Protein AF-Q4TDZ8-F1 (afdb_monomer)

Nearest PDB structures (foldseek):
  7b93-assembly1_C  TM=2.839E-01  e=2.244E+00  Mus musculus
  8e73-assembly1_S3  TM=3.172E-01  e=2.401E+00  Vigna radiata
  8esw-assembly1_S3  TM=2.906E-01  e=2.401E+00  Drosophila melanogaster
  7ard-assembly1_C  TM=3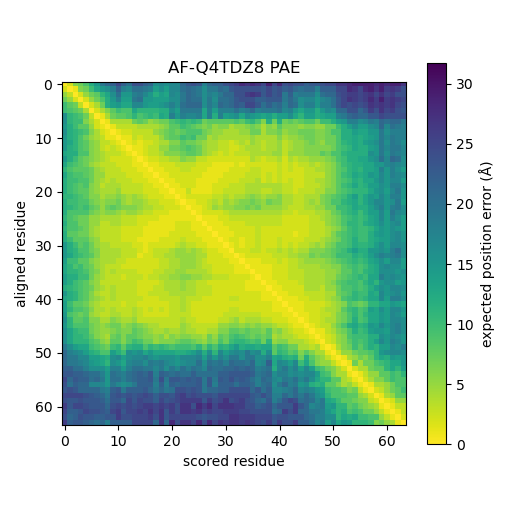.097E-01  e=2.401E+00  Polytomella sp. Pringsheim 198.80
  7zd6-assembly1_5  TM=2.834E-01  e=5.379E+00  Ovis aries

Organism: Tetraodon nigroviridis (NCBI:txid99883)

Mean predicted aligned error: 9.86 Å

InterPro domains:
  IPR013783 Immunoglobulin-like fold [G3DSA:2.60.40.10] (1-63)
  IPR036179 Immunoglobulin-like domain superfamily [SSF48726] (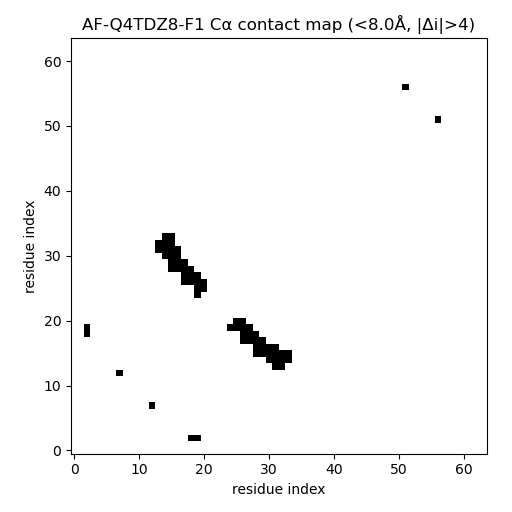5-47)
  IPR050199 Immunoglobulin Heavy Variable [PTHR23266] (5-55)

Sequence (64 aa):
EKKRSGAYKASLQNKFSISLDSSSNTVTLNGVNVQPEDTAVYYCARETQQHKPSAELNKNPSEF

Solvent-accessible surface area (backbone atoms only — not comparable to full-atom values): 4633 Å² total; per-residue (Å²): 134,87,81,78,77,66,90,65,63,73,86,43,62,75,25,43,48,78,51,74,43,78,91,75,72,43,73,48,80,44,77,75,58,74,51,82,89,69,71,72,90,84,80,92,71,96,65,90,83,78,85,69,54,77,82,56,73,75,50,62,79,87,81,110

Structure (mmCIF, N/CA/C/O backbone):
data_AF-Q4TDZ8-F1
#
_entry.id   AF-Q4TDZ8-F1
#
loop_
_atom_site.group_PDB
_atom_site.id
_atom_site.type_symbol
_atom_site.label_atom_id
_atom_site.label_alt_id
_atom_site.label_comp_id
_atom_site.label_asym_id
_atom_site.label_entity_id
_atom_site.label_seq_id
_atom_site.pdbx_PDB_ins_code
_atom_site.Cartn_x
_atom_site.Cartn_y
_atom_site.Cartn_z
_atom_site.occupancy
_atom_site.B_iso_or_equiv
_atom_site.auth_seq_id
_atom_site.auth_comp_id
_atom_site.auth_asym_id
_atom_site.auth_atom_id
_atom_site.pdbx_PDB_model_num
ATOM 1 N N . GLU A 1 1 ? 16.082 10.258 2.816 1.00 42.44 1 GLU A N 1
ATOM 2 C CA . GLU A 1 1 ? 14.847 9.627 2.295 1.00 42.44 1 GLU A CA 1
ATOM 3 C C . GLU A 1 1 ? 14.082 10.614 1.417 1.00 42.44 1 GLU A C 1
ATOM 5 O O . GLU A 1 1 ? 13.820 11.729 1.850 1.00 42.44 1 GLU A O 1
ATOM 10 N N . LYS A 1 2 ? 13.777 10.273 0.158 1.00 39.66 2 LYS A N 1
ATOM 11 C CA . LYS A 1 2 ? 13.080 11.183 -0.767 1.00 39.66 2 LYS A CA 1
ATOM 12 C C . LYS A 1 2 ? 11.575 10.911 -0.704 1.00 39.66 2 LYS A C 1
ATOM 14 O O . LYS A 1 2 ? 11.062 10.088 -1.454 1.00 39.66 2 LYS A O 1
ATOM 19 N N . LYS A 1 3 ? 10.865 11.599 0.197 1.00 47.69 3 LYS A N 1
ATOM 20 C CA . LYS A 1 3 ? 9.395 11.571 0.273 1.00 47.69 3 LYS A CA 1
ATOM 21 C C . LYS A 1 3 ? 8.849 12.258 -0.982 1.00 47.69 3 LYS A C 1
ATOM 23 O O . LYS A 1 3 ? 8.776 13.482 -1.041 1.00 47.69 3 LYS A O 1
ATOM 28 N N . ARG A 1 4 ? 8.544 11.496 -2.036 1.00 55.19 4 ARG A N 1
ATOM 29 C CA . ARG A 1 4 ? 7.901 12.041 -3.238 1.00 55.19 4 ARG A CA 1
ATOM 30 C C . ARG A 1 4 ? 6.462 12.377 -2.851 1.00 55.19 4 ARG A C 1
ATOM 32 O O . ARG A 1 4 ? 5.577 11.535 -2.923 1.00 55.19 4 ARG A O 1
ATOM 39 N N . SER A 1 5 ? 6.242 13.601 -2.382 1.00 52.78 5 SER A N 1
ATOM 40 C CA . SER A 1 5 ? 4.914 14.180 -2.227 1.00 52.78 5 SER A CA 1
ATOM 41 C C . SER A 1 5 ? 4.338 14.423 -3.622 1.00 52.78 5 SER A C 1
ATOM 43 O O . SER A 1 5 ? 4.289 15.553 -4.101 1.00 52.78 5 SER A O 1
ATOM 45 N N . GLY A 1 6 ? 3.937 13.356 -4.319 1.00 57.00 6 GLY A N 1
ATOM 46 C CA . GLY A 1 6 ? 2.863 13.513 -5.292 1.00 57.00 6 GLY A CA 1
ATOM 47 C C . GLY A 1 6 ? 1.705 14.137 -4.522 1.00 57.00 6 GLY A C 1
ATOM 48 O O . GLY A 1 6 ? 1.401 13.667 -3.428 1.00 57.00 6 GLY A O 1
ATOM 49 N N . ALA A 1 7 ? 1.159 15.255 -4.993 1.00 61.75 7 ALA A N 1
ATOM 50 C CA . ALA A 1 7 ? 0.091 15.956 -4.294 1.00 61.75 7 ALA A CA 1
ATOM 51 C C . ALA A 1 7 ? -1.159 15.060 -4.251 1.00 61.75 7 ALA A C 1
ATOM 53 O O . ALA A 1 7 ? -1.991 15.087 -5.151 1.00 61.75 7 ALA A O 1
ATOM 54 N N . TYR A 1 8 ? -1.263 14.207 -3.233 1.00 71.50 8 TYR A N 1
ATOM 55 C CA . TYR A 1 8 ? -2.478 13.460 -2.950 1.00 71.50 8 TYR A CA 1
ATOM 56 C C . TYR A 1 8 ? -3.434 14.372 -2.185 1.00 71.50 8 TYR A C 1
ATOM 58 O O . TYR A 1 8 ? -3.010 15.263 -1.440 1.00 71.50 8 TYR A O 1
ATOM 66 N N . LYS A 1 9 ? -4.737 14.190 -2.423 1.00 79.31 9 LYS A N 1
ATOM 67 C CA . LYS A 1 9 ? -5.787 15.061 -1.884 1.00 79.31 9 LYS A CA 1
ATOM 68 C C . LYS A 1 9 ? -5.586 15.302 -0.387 1.00 79.31 9 LYS A C 1
ATOM 70 O O . LYS A 1 9 ? -5.489 14.349 0.382 1.00 79.31 9 LYS A O 1
ATOM 75 N N . ALA A 1 10 ? -5.601 16.572 0.022 1.00 80.12 10 ALA A N 1
ATOM 76 C CA . ALA A 1 10 ? -5.428 16.968 1.421 1.00 80.12 10 ALA A CA 1
ATOM 77 C C . ALA A 1 10 ? -6.430 16.274 2.361 1.00 80.12 10 ALA A C 1
ATOM 79 O O . ALA A 1 10 ? -6.068 15.883 3.465 1.00 80.12 10 ALA A O 1
ATOM 80 N N . SER A 1 11 ? -7.654 16.012 1.886 1.00 81.94 11 SER A N 1
ATOM 81 C CA . SER A 1 11 ? -8.683 15.271 2.629 1.00 81.94 11 SER A CA 1
ATOM 82 C C . SER A 1 11 ? -8.266 13.851 3.039 1.00 81.94 11 SER A C 1
ATOM 84 O O . SER A 1 11 ? -8.837 13.296 3.972 1.00 81.94 11 SER A O 1
ATOM 86 N N . LEU A 1 12 ? -7.286 13.253 2.353 1.00 84.25 12 LEU A N 1
ATOM 87 C CA . LEU A 1 12 ? -6.797 11.899 2.623 1.00 84.25 12 LEU A CA 1
ATOM 88 C C . LEU A 1 12 ? -5.593 11.872 3.572 1.00 84.25 12 LEU A C 1
ATOM 90 O O . LEU A 1 12 ? -5.289 10.813 4.113 1.00 84.25 12 LEU A O 1
ATOM 94 N N . GLN A 1 13 ? -4.937 13.012 3.821 1.00 82.88 13 GLN A N 1
ATOM 95 C CA . GLN A 1 13 ? -3.728 13.084 4.657 1.00 82.88 13 GLN A CA 1
ATOM 96 C C . GLN A 1 13 ? -3.965 12.666 6.113 1.00 82.88 13 GLN A C 1
ATOM 98 O O . GLN A 1 13 ? -3.056 12.144 6.747 1.00 82.88 13 GLN A O 1
ATOM 103 N N . ASN A 1 14 ? -5.180 12.848 6.638 1.00 86.50 14 ASN A N 1
ATOM 104 C CA . ASN A 1 14 ? -5.541 12.403 7.990 1.00 86.50 14 ASN A CA 1
ATOM 105 C C . ASN A 1 14 ? -5.950 10.916 8.054 1.00 86.50 14 ASN A C 1
ATOM 107 O O . ASN A 1 14 ? -6.071 10.340 9.130 1.00 86.50 14 ASN A O 1
ATOM 111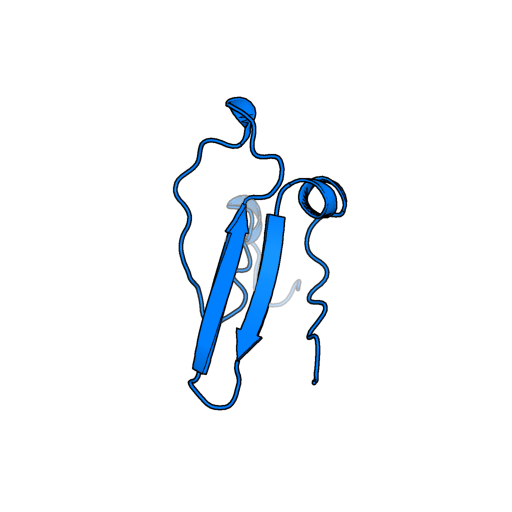 N N . LYS A 1 15 ? -6.218 10.291 6.905 1.00 90.69 15 LYS A N 1
ATOM 112 C CA . LYS A 1 15 ? -6.781 8.936 6.827 1.00 90.69 15 LYS A CA 1
ATOM 113 C C . LYS A 1 15 ? -5.724 7.906 6.454 1.00 90.69 15 LYS A C 1
ATOM 115 O O . LYS A 1 15 ? -5.738 6.806 7.001 1.00 90.69 15 LYS A O 1
ATOM 120 N N . PHE A 1 16 ? -4.795 8.275 5.573 1.00 90.81 16 PHE A N 1
ATOM 121 C CA . PHE A 1 16 ? -3.783 7.380 5.024 1.00 90.81 16 PHE A CA 1
ATOM 122 C C . PHE A 1 16 ? -2.386 8.001 5.062 1.00 90.81 16 PHE A C 1
ATOM 124 O O . PHE A 1 16 ? -2.212 9.199 4.842 1.00 90.81 16 PHE A O 1
ATOM 131 N N . SER A 1 17 ? -1.379 7.155 5.259 1.00 89.31 17 SER A N 1
ATOM 132 C CA . SER A 1 17 ? 0.035 7.480 5.077 1.00 89.31 17 SER A CA 1
ATOM 133 C C . SER A 1 17 ? 0.627 6.592 3.986 1.00 89.31 17 SER A C 1
ATOM 135 O O . SER A 1 17 ? 0.308 5.407 3.914 1.00 89.31 17 SER A O 1
ATOM 137 N N . ILE A 1 18 ? 1.483 7.157 3.133 1.00 88.38 18 ILE A N 1
ATOM 138 C CA . ILE A 1 18 ? 2.145 6.436 2.038 1.00 88.38 18 ILE A CA 1
ATOM 139 C C . ILE A 1 18 ? 3.656 6.567 2.197 1.00 88.38 18 ILE A C 1
ATOM 141 O O . ILE A 1 18 ? 4.177 7.680 2.334 1.00 88.38 18 ILE A O 1
ATOM 145 N N . SER A 1 19 ? 4.358 5.439 2.122 1.00 88.56 19 SER A N 1
ATOM 146 C CA . SER A 1 19 ? 5.816 5.378 2.047 1.00 88.56 19 SER A CA 1
ATOM 147 C C . SER A 1 19 ? 6.272 4.560 0.838 1.00 88.56 19 SER A C 1
ATOM 149 O O . SER A 1 19 ? 5.603 3.628 0.394 1.00 88.56 19 SER A O 1
ATOM 151 N N . LEU A 1 20 ? 7.417 4.956 0.281 1.00 89.06 20 LEU A N 1
ATOM 152 C CA . LEU A 1 20 ? 8.098 4.269 -0.811 1.00 89.06 20 LEU A CA 1
ATOM 153 C C . LEU A 1 20 ? 9.492 3.895 -0.321 1.00 89.06 20 LEU A C 1
ATOM 155 O O . LEU A 1 20 ? 10.295 4.782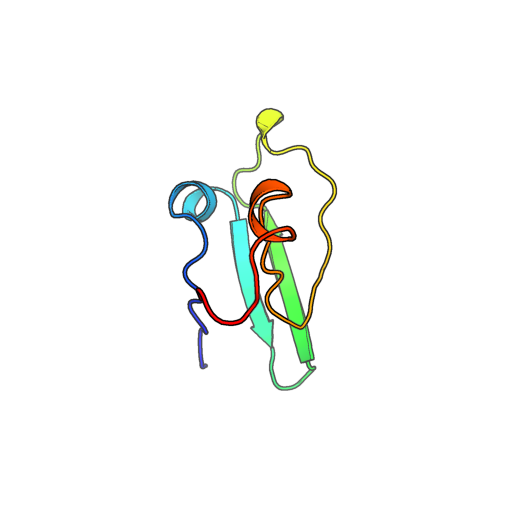 -0.023 1.00 89.06 20 LEU A O 1
ATOM 159 N N . ASP A 1 21 ? 9.776 2.601 -0.280 1.00 91.56 21 ASP A N 1
ATOM 160 C CA . ASP A 1 21 ? 11.126 2.091 -0.110 1.00 91.56 21 ASP A CA 1
ATOM 161 C C . ASP A 1 21 ? 11.742 1.837 -1.490 1.00 91.56 21 ASP A C 1
ATOM 163 O O . ASP A 1 21 ? 11.448 0.851 -2.167 1.00 91.56 21 ASP A O 1
ATOM 167 N N . SER A 1 22 ? 12.613 2.753 -1.917 1.00 88.12 22 SER A N 1
ATOM 168 C CA . SER A 1 22 ? 13.308 2.655 -3.202 1.00 88.12 22 SER A CA 1
ATOM 169 C C . SER A 1 22 ? 14.346 1.534 -3.252 1.00 88.12 22 SER A C 1
ATOM 171 O O . SER A 1 22 ? 14.766 1.173 -4.345 1.00 88.12 22 SER A O 1
ATOM 173 N N . SER A 1 23 ? 14.791 1.009 -2.105 1.00 93.81 23 SER A N 1
ATOM 174 C CA . SER A 1 23 ? 15.771 -0.083 -2.073 1.00 93.81 23 SER A CA 1
ATOM 175 C C . SER A 1 23 ? 15.139 -1.422 -2.456 1.00 93.81 23 SER A C 1
ATOM 177 O O . SER A 1 23 ? 15.753 -2.214 -3.166 1.00 93.81 23 SER A O 1
ATOM 179 N N . SER A 1 24 ? 13.882 -1.632 -2.055 1.00 93.00 24 SER A N 1
ATOM 180 C CA . SER A 1 24 ? 13.105 -2.842 -2.339 1.00 93.00 24 SER A CA 1
ATOM 181 C C . SER A 1 24 ? 12.040 -2.655 -3.425 1.00 93.00 24 SER A C 1
ATOM 183 O O . SER A 1 24 ? 11.359 -3.612 -3.782 1.00 93.00 24 SER A O 1
ATOM 185 N N . ASN A 1 25 ? 11.887 -1.441 -3.968 1.00 89.31 25 ASN A N 1
ATOM 186 C CA . ASN A 1 25 ? 10.790 -1.055 -4.867 1.00 89.31 25 ASN A CA 1
ATOM 187 C C . ASN A 1 25 ? 9.394 -1.321 -4.273 1.00 89.31 25 ASN A C 1
ATOM 189 O O . ASN A 1 25 ? 8.440 -1.595 -5.003 1.00 89.31 25 ASN A O 1
ATOM 193 N N . THR A 1 26 ? 9.270 -1.216 -2.949 1.00 90.88 26 THR A N 1
ATOM 194 C CA . THR A 1 26 ? 8.026 -1.485 -2.222 1.00 90.88 26 THR A CA 1
ATOM 195 C C . THR A 1 26 ? 7.292 -0.188 -1.915 1.00 90.88 26 THR A C 1
ATOM 197 O O . THR A 1 26 ? 7.883 0.779 -1.431 1.00 90.88 26 THR A O 1
ATOM 200 N N . VAL A 1 27 ? 5.982 -0.178 -2.157 1.00 90.75 27 VAL A N 1
ATOM 201 C CA . VAL A 1 27 ? 5.081 0.894 -1.724 1.00 90.75 27 VAL A CA 1
ATOM 202 C C . VAL A 1 27 ? 4.197 0.368 -0.604 1.00 90.75 27 VAL A C 1
ATOM 204 O O . VAL A 1 27 ? 3.546 -0.662 -0.762 1.00 90.75 27 VAL A O 1
ATOM 207 N N . THR A 1 28 ? 4.134 1.115 0.495 1.00 91.62 28 THR A N 1
ATOM 208 C CA . THR A 1 28 ? 3.274 0.804 1.637 1.00 91.62 28 THR A CA 1
ATOM 209 C C . THR A 1 28 ? 2.214 1.887 1.782 1.00 91.62 28 THR A C 1
ATOM 211 O O . THR A 1 28 ? 2.534 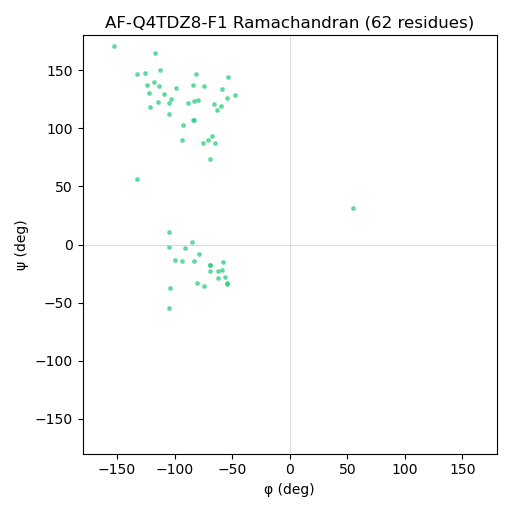3.068 1.931 1.00 91.62 28 THR A O 1
ATOM 214 N N . LEU A 1 29 ? 0.945 1.477 1.754 1.00 91.62 29 LEU A N 1
ATOM 215 C CA . LEU A 1 29 ? -0.212 2.311 2.076 1.00 91.62 29 LEU A CA 1
ATOM 216 C C . LEU A 1 29 ? -0.722 1.906 3.460 1.00 91.62 29 LEU A C 1
ATOM 218 O O . LEU A 1 29 ? -1.232 0.803 3.634 1.00 91.62 29 LEU A O 1
ATOM 222 N N . ASN A 1 30 ? -0.584 2.794 4.440 1.00 92.06 30 ASN A N 1
ATOM 223 C CA . ASN A 1 30 ? -1.022 2.557 5.809 1.00 92.06 30 ASN A CA 1
ATOM 224 C C . ASN A 1 30 ? -2.313 3.332 6.102 1.00 92.06 30 ASN A C 1
ATOM 226 O O . ASN A 1 30 ? -2.332 4.560 5.996 1.00 92.06 30 ASN A O 1
ATOM 230 N N . GLY A 1 31 ? -3.378 2.629 6.491 1.00 92.25 31 GLY A N 1
ATOM 231 C CA . GLY A 1 31 ? -4.606 3.2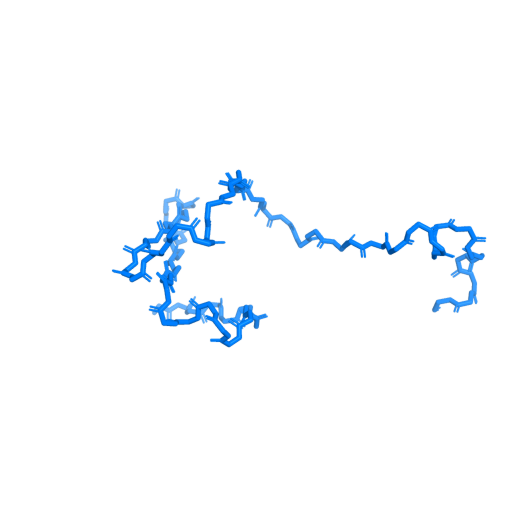40 7.003 1.00 92.25 31 GLY A CA 1
ATOM 232 C C . GLY A 1 31 ? -4.433 3.642 8.467 1.00 92.25 31 GLY A C 1
ATOM 233 O O . GLY A 1 31 ? -4.069 2.808 9.289 1.00 92.25 31 GLY A O 1
ATOM 234 N N . VAL A 1 32 ? -4.659 4.916 8.791 1.00 91.00 32 VAL A N 1
ATOM 235 C CA . VAL A 1 32 ? -4.503 5.462 10.151 1.00 91.00 32 VAL A CA 1
ATOM 236 C C . VAL A 1 32 ? -5.865 5.685 10.803 1.00 91.00 32 VAL A C 1
ATOM 238 O O . VAL A 1 32 ? -6.125 5.156 11.876 1.00 91.00 32 VAL A O 1
ATOM 241 N N . ASN A 1 33 ? -6.746 6.440 10.143 1.00 90.81 33 ASN A N 1
ATOM 242 C CA . ASN A 1 33 ? -8.077 6.789 10.652 1.00 90.81 33 ASN A CA 1
ATOM 243 C C . ASN A 1 33 ? -9.150 6.568 9.571 1.00 90.81 33 ASN A C 1
ATOM 245 O O . ASN A 1 33 ? -9.850 7.495 9.155 1.00 90.81 33 ASN A O 1
ATOM 249 N N . VAL A 1 34 ? -9.203 5.338 9.059 1.00 92.12 34 VAL A N 1
ATOM 250 C CA . VAL A 1 34 ? -10.112 4.920 7.982 1.00 92.12 34 VAL A CA 1
ATOM 251 C C . VAL A 1 34 ? -11.529 4.774 8.533 1.00 92.12 34 VAL A C 1
ATOM 253 O O . VAL A 1 34 ? -11.720 4.227 9.616 1.00 92.12 34 VAL A O 1
ATOM 256 N N . GLN A 1 35 ? -12.512 5.276 7.793 1.00 93.94 35 GLN A N 1
ATOM 257 C CA . GLN A 1 35 ? -13.930 5.236 8.147 1.00 93.94 35 GLN A CA 1
ATOM 258 C C . GLN A 1 35 ? -14.720 4.407 7.122 1.00 93.94 35 GLN A C 1
ATOM 260 O O . GLN A 1 35 ? -14.206 4.150 6.029 1.00 93.94 35 GLN A O 1
ATOM 265 N N . PRO A 1 36 ? -15.966 3.993 7.422 1.00 95.12 36 PRO A N 1
ATOM 266 C CA . PRO A 1 36 ? -16.790 3.234 6.481 1.00 95.12 36 PRO A CA 1
ATOM 267 C C . PRO A 1 36 ? -16.958 3.916 5.115 1.00 95.12 36 PRO A C 1
ATOM 269 O O . PRO A 1 36 ? -16.995 3.233 4.093 1.00 95.12 36 PRO A O 1
ATOM 272 N N . GLU A 1 37 ? -16.985 5.251 5.073 1.00 91.69 37 GLU A N 1
ATOM 273 C CA . GLU A 1 37 ? -17.119 6.041 3.839 1.00 91.69 37 GLU A CA 1
ATOM 274 C C . GLU A 1 37 ? -15.879 5.969 2.940 1.00 91.69 37 GLU A C 1
ATOM 276 O O . GLU A 1 37 ? -15.957 6.282 1.754 1.00 91.69 37 GLU A O 1
ATOM 281 N N . ASP A 1 38 ? -14.736 5.548 3.485 1.00 90.12 38 ASP A N 1
ATOM 282 C CA . ASP A 1 38 ? -13.508 5.336 2.721 1.00 90.12 38 ASP A CA 1
ATOM 283 C C . ASP A 1 38 ? -13.468 3.937 2.076 1.00 90.12 38 ASP A C 1
ATOM 285 O O . ASP A 1 38 ? -12.483 3.584 1.435 1.00 90.12 38 ASP A O 1
ATOM 289 N N . THR A 1 39 ? -14.512 3.114 2.228 1.00 92.81 39 THR A N 1
ATOM 290 C CA . THR A 1 39 ? -14.551 1.768 1.639 1.00 92.81 39 THR A CA 1
ATOM 291 C C . THR A 1 39 ? -14.508 1.847 0.115 1.00 92.81 39 THR A C 1
ATOM 293 O O . THR A 1 39 ? -15.430 2.339 -0.534 1.00 92.81 39 THR A O 1
ATOM 296 N N . ALA A 1 40 ? -13.438 1.314 -0.464 1.00 92.19 40 ALA A N 1
ATOM 297 C CA . ALA A 1 40 ? -13.224 1.258 -1.900 1.00 92.19 40 ALA A CA 1
ATOM 298 C C . ALA A 1 40 ? -12.326 0.070 -2.260 1.00 92.19 40 ALA A C 1
ATOM 300 O O . ALA A 1 40 ? -11.722 -0.569 -1.396 1.00 92.19 40 ALA A O 1
ATOM 301 N N . VAL A 1 41 ? -12.201 -0.202 -3.558 1.00 93.62 41 VAL A N 1
ATOM 302 C CA . VAL A 1 41 ? -11.163 -1.101 -4.066 1.00 93.62 41 VAL A CA 1
ATOM 303 C C . VAL A 1 41 ? -9.907 -0.281 -4.345 1.00 93.62 41 VAL A C 1
ATOM 305 O O . VAL A 1 41 ? -9.937 0.666 -5.131 1.00 93.62 41 VAL A O 1
ATOM 308 N N . TYR A 1 42 ? -8.803 -0.648 -3.699 1.00 90.50 42 TYR A N 1
ATOM 309 C CA . TYR A 1 42 ? -7.526 0.048 -3.813 1.00 90.50 42 TYR A CA 1
ATOM 310 C C . TYR A 1 42 ? -6.577 -0.726 -4.721 1.00 90.50 42 TYR A C 1
ATOM 312 O O . TYR A 1 42 ? -6.288 -1.896 -4.478 1.00 90.50 42 TYR A O 1
ATOM 320 N N . TYR A 1 43 ? -6.058 -0.053 -5.745 1.00 90.12 43 TYR A N 1
ATOM 321 C CA . TYR A 1 43 ? -5.094 -0.622 -6.680 1.00 90.12 43 TYR A CA 1
ATOM 322 C C . TYR A 1 43 ? -3.745 0.076 -6.542 1.00 90.12 43 TYR A C 1
ATOM 324 O O . TYR A 1 43 ? -3.669 1.304 -6.474 1.00 90.12 43 TYR A O 1
ATOM 332 N N . CYS A 1 44 ? -2.669 -0.709 -6.546 1.00 88.62 44 CYS A N 1
ATOM 333 C CA . CYS A 1 44 ? -1.321 -0.173 -6.678 1.00 88.62 44 CYS A CA 1
ATOM 334 C C . CYS A 1 44 ? -1.018 0.058 -8.163 1.00 88.62 44 CYS A C 1
ATOM 336 O O . CYS A 1 44 ? -1.088 -0.872 -8.965 1.00 88.62 44 CYS A O 1
ATOM 338 N N . ALA A 1 45 ? -0.659 1.289 -8.525 1.00 87.75 45 ALA A N 1
ATOM 339 C CA . ALA A 1 45 ? -0.263 1.659 -9.879 1.00 87.75 45 ALA A CA 1
ATOM 340 C C . ALA A 1 45 ? 1.130 2.296 -9.860 1.00 87.75 45 ALA A C 1
ATOM 342 O O . ALA A 1 45 ? 1.435 3.118 -8.997 1.00 87.75 45 ALA A O 1
ATOM 343 N N . ARG A 1 46 ? 1.979 1.916 -10.821 1.00 84.31 46 ARG A N 1
ATOM 344 C CA . ARG A 1 46 ? 3.347 2.449 -10.934 1.00 84.31 46 ARG A CA 1
ATOM 345 C C . ARG A 1 46 ? 3.392 3.816 -11.618 1.00 84.31 46 ARG A C 1
ATOM 347 O O . ARG A 1 46 ? 4.243 4.639 -11.296 1.00 84.31 46 ARG A O 1
ATOM 354 N N . GLU A 1 47 ? 2.482 4.045 -12.558 1.00 84.06 47 GLU A N 1
ATOM 355 C CA . GLU A 1 47 ? 2.395 5.269 -13.357 1.00 84.06 47 GLU A CA 1
ATOM 356 C C . GLU A 1 47 ? 1.123 6.051 -13.021 1.00 84.06 47 GLU A C 1
ATOM 358 O O . GLU A 1 47 ? 0.101 5.468 -12.642 1.00 84.06 47 GLU A O 1
ATOM 363 N N . THR A 1 48 ? 1.194 7.378 -13.158 1.00 76.75 48 THR A N 1
ATOM 364 C CA . THR A 1 48 ? 0.074 8.285 -12.887 1.00 76.75 48 THR A CA 1
ATOM 365 C C . THR A 1 48 ? -1.112 7.942 -13.783 1.00 76.75 48 THR A C 1
ATOM 367 O O . THR A 1 48 ? -1.027 8.054 -15.002 1.00 76.75 48 THR A O 1
ATOM 370 N N . GLN A 1 49 ? -2.238 7.578 -13.173 1.00 76.44 49 GLN A N 1
ATOM 371 C CA . GLN A 1 49 ? -3.485 7.348 -13.896 1.00 76.44 49 GLN A CA 1
ATOM 372 C C . GLN A 1 49 ? -4.184 8.692 -14.119 1.00 76.44 49 GLN A C 1
ATOM 374 O O . GLN A 1 49 ? -4.702 9.299 -13.181 1.00 76.44 49 GLN A O 1
ATOM 379 N N . GLN A 1 50 ? -4.172 9.189 -15.356 1.00 74.06 50 GLN A N 1
ATOM 380 C CA . GLN A 1 50 ? -4.964 10.357 -15.733 1.00 74.06 50 GLN A CA 1
ATOM 381 C C . GLN A 1 50 ? -6.376 9.895 -16.082 1.00 74.06 50 GLN A C 1
ATOM 383 O O . GLN A 1 50 ? -6.599 9.286 -17.127 1.00 74.06 50 GLN A O 1
ATOM 388 N N . HIS A 1 51 ? -7.341 10.184 -15.210 1.00 66.12 51 HIS A N 1
ATOM 389 C CA . HIS A 1 51 ? -8.744 9.958 -15.530 1.00 66.12 51 HIS A CA 1
ATOM 390 C C . HIS A 1 51 ? -9.201 11.057 -16.495 1.00 66.12 51 HIS A C 1
ATOM 392 O O . HIS A 1 51 ? -9.663 12.113 -16.065 1.00 66.12 51 HIS A O 1
ATOM 398 N N . LYS A 1 52 ? -9.014 10.843 -17.803 1.00 67.81 52 LYS A N 1
ATOM 399 C CA . LYS A 1 52 ? -9.618 11.714 -18.814 1.00 67.81 52 LYS A CA 1
ATOM 400 C C . LYS A 1 52 ? -11.136 11.535 -18.722 1.00 67.81 52 LYS A C 1
ATOM 402 O O . LYS A 1 52 ? -11.607 10.405 -18.871 1.00 67.81 52 LYS A O 1
ATOM 407 N N . PRO A 1 53 ? -11.916 12.598 -18.457 1.00 67.75 53 PRO A N 1
ATOM 408 C CA . PRO A 1 53 ? -13.364 12.508 -18.549 1.00 67.75 53 PRO A CA 1
ATOM 409 C C . PRO A 1 53 ? -13.735 11.980 -19.935 1.00 67.75 53 PRO A C 1
ATOM 411 O O . PRO A 1 53 ? -13.090 12.330 -20.921 1.00 67.75 53 PRO A O 1
ATOM 414 N N . SER A 1 54 ? -14.787 11.169 -20.040 1.00 63.91 54 SER A N 1
ATOM 415 C CA . SER A 1 54 ? -15.217 10.620 -21.336 1.00 63.91 54 SER A CA 1
ATOM 416 C C . SER A 1 54 ? -15.498 11.726 -22.378 1.00 63.91 54 SER A C 1
ATOM 418 O O . SER A 1 54 ? -15.256 11.548 -23.569 1.00 63.91 54 SER A O 1
ATOM 420 N N . ALA A 1 55 ? -15.882 12.924 -21.917 1.00 64.25 55 ALA A N 1
ATOM 421 C CA . ALA A 1 55 ? -16.033 14.128 -22.739 1.00 64.25 55 ALA A CA 1
ATOM 422 C C . ALA A 1 55 ? -14.730 14.616 -23.413 1.00 64.25 55 ALA A C 1
ATOM 424 O O . ALA A 1 55 ? -14.789 15.309 -24.423 1.00 64.25 55 ALA A O 1
ATOM 425 N N . GLU A 1 56 ? -13.560 14.255 -22.886 1.00 62.66 56 GLU A N 1
ATOM 426 C CA . GLU A 1 56 ? -12.250 14.677 -23.395 1.00 62.66 56 GLU A CA 1
ATOM 427 C C . GLU A 1 56 ? -11.558 13.632 -24.276 1.00 62.66 56 GLU A C 1
ATOM 429 O O . GLU A 1 56 ? -10.621 13.971 -24.994 1.00 62.66 56 GLU A O 1
ATOM 434 N N . LEU A 1 57 ? -12.029 12.378 -24.282 1.00 60.94 57 LEU A N 1
ATOM 435 C CA . LEU A 1 57 ? -11.550 11.363 -25.233 1.00 60.94 57 LEU A CA 1
ATOM 436 C C . LEU A 1 57 ? -11.995 11.645 -26.674 1.00 60.94 57 LEU A C 1
ATOM 438 O O . LEU A 1 57 ? -11.369 11.161 -27.611 1.00 60.94 57 LEU A O 1
ATOM 442 N N . ASN A 1 58 ? -13.070 12.416 -26.838 1.00 65.00 58 ASN A N 1
ATOM 443 C CA . ASN A 1 58 ? -13.612 12.797 -28.140 1.00 65.00 58 ASN A CA 1
ATOM 444 C C . ASN A 1 58 ? -13.032 14.121 -28.664 1.00 65.00 58 ASN A C 1
ATOM 446 O O . ASN A 1 58 ? -13.395 14.548 -29.758 1.00 65.00 58 ASN A O 1
ATOM 450 N N . LYS A 1 59 ? -12.169 14.797 -27.892 1.00 63.75 59 LYS A N 1
ATOM 451 C CA . LYS A 1 59 ? -11.509 16.024 -28.344 1.00 63.75 59 LYS A CA 1
ATOM 452 C C . LYS A 1 59 ? -10.277 15.677 -29.163 1.00 63.75 59 LYS A C 1
ATOM 454 O O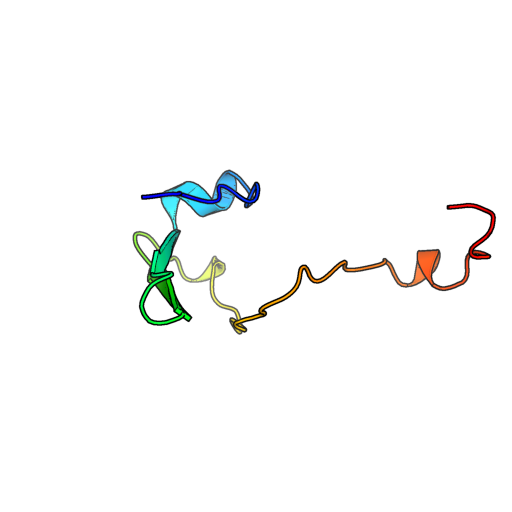 . LYS A 1 59 ? -9.500 14.794 -28.795 1.00 63.75 59 LYS A O 1
ATOM 459 N N . ASN A 1 60 ? -10.101 16.395 -30.268 1.00 63.94 60 ASN A N 1
ATOM 460 C CA . ASN A 1 60 ? -8.937 16.221 -31.119 1.00 63.94 60 ASN A CA 1
ATOM 461 C C . ASN A 1 60 ? -7.654 16.495 -30.310 1.00 63.94 60 ASN A C 1
ATOM 463 O O . ASN A 1 60 ? -7.581 17.514 -29.622 1.00 63.94 60 ASN A O 1
ATOM 467 N N . PRO A 1 61 ? -6.621 15.635 -30.410 1.00 62.62 61 PRO A N 1
ATOM 468 C CA . PRO A 1 61 ? -5.362 15.799 -29.677 1.00 62.62 61 PRO A CA 1
ATOM 469 C C . PRO A 1 61 ? -4.627 17.121 -29.936 1.00 62.62 61 PRO A C 1
ATOM 471 O O . PRO A 1 61 ? -3.716 17.456 -29.192 1.00 62.62 61 PRO A O 1
ATOM 474 N N . SER A 1 62 ? -4.995 17.852 -30.991 1.00 65.56 62 SER A N 1
ATOM 475 C CA . SER A 1 62 ? -4.444 19.165 -31.339 1.00 65.56 62 SER A CA 1
ATOM 476 C C . SER A 1 62 ? -5.014 20.328 -30.520 1.00 65.56 62 SER A C 1
ATOM 478 O O . SER A 1 62 ? -4.544 21.448 -30.683 1.00 65.56 62 SER A O 1
ATOM 480 N N . GLU A 1 63 ? -6.045 20.096 -29.703 1.00 57.84 63 GLU A N 1
ATOM 481 C CA . GLU A 1 63 ? -6.672 21.120 -28.847 1.00 57.84 63 GLU A CA 1
ATOM 482 C C . GLU A 1 63 ? -6.301 20.973 -27.359 1.00 57.84 63 GLU A C 1
ATOM 484 O O . GLU A 1 63 ? -6.914 21.614 -26.504 1.00 57.84 63 GLU A O 1
ATOM 489 N N . PHE A 1 64 ? -5.315 20.119 -27.058 1.00 54.19 64 PHE A N 1
ATOM 490 C CA . PHE A 1 64 ? -4.714 19.938 -25.734 1.00 54.19 64 PHE A CA 1
ATOM 491 C C . PHE A 1 64 ? -3.415 20.730 -25.575 1.00 54.19 64 PHE A C 1
ATOM 493 O O . PHE A 1 64 ? -2.629 20.781 -26.548 1.00 54.19 64 PHE A O 1
#

Radius of gyration: 15.8 Å; Cα contacts (8 Å, |Δi|>4): 33; chains: 1; bounding box: 33×24×42 Å

pLDDT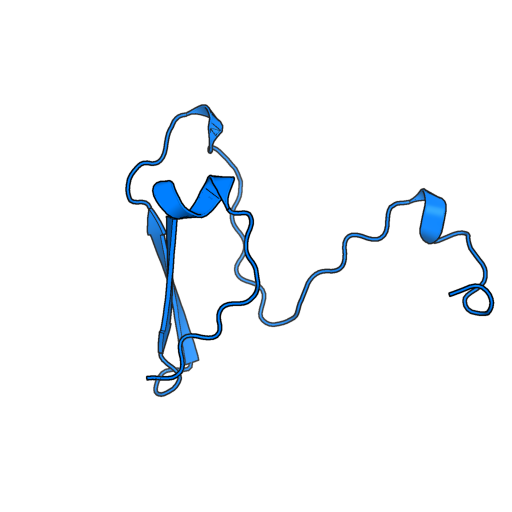: mean 78.55, std 14.98, range [39.66, 95.12]

Foldseek 3Di:
DDPPCPPDPPVCPQFWDWDADPVVRDIDIDGDHDDPVNDDDDDDDPDDDDPDPPVRVPDDPVVD

Secondary structure (DSSP, 8-state):
---------GGGTTTEEEEEETTTTEEEEEESS--GGG-------SS------HHHHTS-GGG-

=== Feature glossary ===
The features interleaved in this record are:

— What the protein is —

Sequence gives the chain of amino acids in standard one-letter code (A=alanine, C=cysteine, …, Y=tyrosine), read N→C. It is the only feature that is directly encoded by the gene; all structural features are derived from the folded form of this sequence.

Database cross-references. InterPro integrates a dozen domain/family signature databases into unified entries with residue-range hits. GO terms attach function/process/location labels with evidence codes. CATH codes position the fold in a four-level structural taxonomy. Organism is the NCBI-taxonomy species name.

— Where its atoms are —

Atomic coordinates in PDBx/mmCIF format — the same representation the Protein Data Bank distributes. Each line of the _atom_site loop places one backbone atom in Cartesian space (units: ångströms, origin: arbitrary).

The six renders are orthographic views along the three Cartesian axes in both directions. Representation (cartoon, sticks, or surface) and color scheme (sequence-rainbow or by-chain) vary across proteins so the training set covers all the common visualization conventions.

— Local backbone conformation —

Eight-state secondary structure (DSSP): H is the canonical α-helix, G the tighter 3₁₀-helix, I the wider π-helix; E/B are β-structure, T and S are turns and bends, and '-' is everything else. DSSP derives these from the pattern of main-chain N–H···O=C hydrogen bonds, not from the sequence.

P-SEA three-state annotation labels each residue as helix, strand, or coil based purely on the geometry of the Cα trace. It serves as a fallback when the full backbone (and thus DSSP) is unavailable.

The φ/ψ torsion pair specifies the backbone conformation at each residue. φ rotates about the N–Cα bond, ψ about the Cα–C bond. Steric clashes forbid most of the (φ, ψ) plane — the allowed regions (α-helix basin, β-sheet basin, left-handed helix) are the Ramachandran-allowed regions.

— Global shape and packing —

The geometric summary reports three shape descriptors. Rg (radius of gyration) measures how spread out the Cα atoms are about their centre of mass; compact globular proteins have small Rg, elongated or unfolded ones large. Cα contacts (<8 Å, |i−j|>4) count long-range residue pairs in spatial proximity — high for tightly packed folds, near zero for rods or random coil. The bounding-box extents give the protein's footprint along x, y, z in Å.

Solvent-accessible surface area (SASA) is the area in Å² traced out by the centre of a 1.4 Å probe sphere (a water molecule) rolled over the protein's van der Waals surface (Shrake–Rupley / Lee–Richards construction). Buried residues have near-zero SASA; fully exposed residues can exceed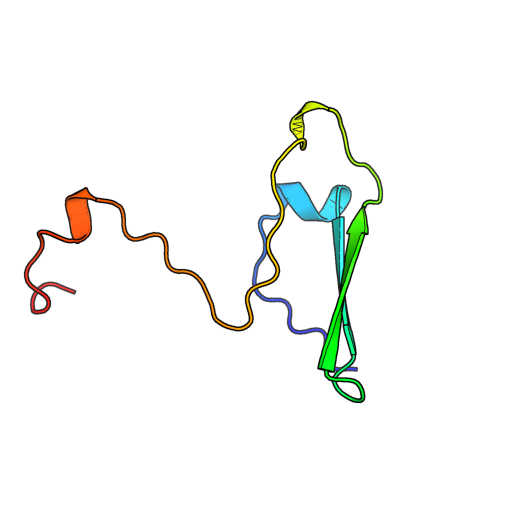 200 Å². The total SASA scales roughly with the number of surface residues.

The contact map is a binary N×N matrix image: pixel (i, j) is dark where Cα_i and Cα_j are within 8 Å and |i−j|>4. Because the |i−j|>4 filter removes local helical contacts, off-diagonal stripes parallel to the main diagonal indicate parallel β-sheets; stripes perpendicular to it indicate antiparallel β-sheets. The Ramachandran plot scatters every residue's (φ, ψ) pair against the sterically allowed regions. The PAE heatmap renders the predicted-aligned-error matrix.

— Structural neighborhood —

3Di is Foldseek's structural alphabet. Each residue is assigned one of twenty discrete states based on how its Cα sits relative to its spatial (not sequential) neighbors. Aligning 3Di strings finds structural homologs roughly as well as full 3D superposition, but orders of magnitude faster.

Nearest PDB neighbors are the top structural matches found by Foldseek when searching this structure against the entire Protein Data Bank. Each hit reports a TM-score (0 to 1; >0.5 almost always implies the same fold) and an E-value. These are *structural* homologs — they may share no detectable sequence similarity.

— Confidence and disorder —

For AlphaFold models, the B-factor field carries pLDDT — the model's own estimate of local accuracy on a 0–100 scale. Regions with pLDDT<50 should be treated as essentially unmodeled; they often correspond to intrinsically disordered segments.

Crystallographic B-factors measure how much each atom's electron density is smeared out, in Å². They rise in mobile loops and surface residues and fall in the buried interior. In AlphaFold models this column is repurposed to hold pLDDT instead.

Predicted aligned error is AlphaFold's pairwise confidence. Unlike pLDDT (per-residue), PAE is per-residue-pair and captures whether two parts of the structure are correctly placed relative to each other. Units are ångströms of expected positional error.